Protein AF-A0AB37XQL0-F1 (afdb_monomer_lite)

Radius of gyration: 18.12 Å; chains: 1; bounding box: 48×22×51 Å

Organism: Staphylococcus aureus (NCBI:txid1280)

InterPro domains:
  IPR031690 Protein of unknown function DUF5079 [PF16882] (4-123)

Foldseek 3Di:
DDLVVVLVVLLPCPLLVLLVLLVVLLVVLCVLVVVDDDPVLDDPVLVVLSVVLVVLSVVSNCSNDDPADPVDPVRVVCSVVSSVVSVVSSVVSVVSSVLSVVSSVQSVCVSVVHDPVVVNVVD

pLDDT: mean 85.91, std 8.56, range [52.72, 96.44]

Secondary structure (DSSP, 8-state):
--HHHHHHHHTSTHHHHHHHHHHHHHHHHTHHHHTT--TTTS-HHHHHHHHHHHHHHHHHHHTTS----TTSHHHHTTHHHHHHHHHHHHHHHHHHHHHHHHHHHHHHHHHTT---HHHHTT-

Structure (mmCIF, N/CA/C/O backbone):
data_AF-A0AB37XQL0-F1
#
_entry.id   AF-A0AB37XQL0-F1
#
loop_
_atom_site.group_PDB
_atom_site.id
_atom_site.type_symbol
_atom_site.label_atom_id
_atom_site.label_alt_id
_atom_site.label_comp_id
_atom_site.label_asym_id
_atom_site.label_entity_id
_atom_site.label_seq_id
_atom_site.pdbx_PDB_ins_code
_atom_site.Cartn_x
_atom_site.Cartn_y
_atom_site.Cartn_z
_atom_site.occupancy
_atom_site.B_iso_or_equiv
_atom_site.auth_seq_id
_atom_site.auth_comp_id
_atom_site.auth_asym_id
_atom_site.auth_atom_id
_atom_site.pdbx_PDB_model_num
ATOM 1 N N . MET A 1 1 ? -29.848 -3.259 15.492 1.00 52.72 1 MET A N 1
ATOM 2 C CA . MET A 1 1 ? -28.372 -3.314 15.496 1.00 52.72 1 MET A CA 1
ATOM 3 C C . MET A 1 1 ? -27.840 -2.498 16.656 1.00 52.72 1 MET A C 1
ATOM 5 O O . MET A 1 1 ? -28.168 -1.321 16.765 1.00 52.72 1 MET A O 1
ATOM 9 N N . THR A 1 2 ? -27.058 -3.114 17.535 1.00 68.50 2 THR A N 1
ATOM 10 C CA . THR A 1 2 ? -26.363 -2.407 18.619 1.00 68.50 2 THR A CA 1
ATOM 11 C C . THR A 1 2 ? -25.107 -1.721 18.074 1.00 68.50 2 THR A C 1
ATOM 13 O O . THR A 1 2 ? -24.493 -2.166 17.107 1.00 68.50 2 THR A O 1
ATOM 16 N N . THR A 1 3 ? -24.653 -0.631 18.694 1.00 67.31 3 THR A N 1
ATOM 17 C CA . THR A 1 3 ? -23.455 0.102 18.233 1.00 67.31 3 THR A CA 1
ATOM 18 C C . THR A 1 3 ? -22.170 -0.751 18.277 1.00 67.31 3 THR A C 1
ATOM 20 O O . THR A 1 3 ? -21.157 -0.345 17.719 1.00 67.31 3 THR A O 1
ATOM 23 N N . LYS A 1 4 ? -22.171 -1.903 18.970 1.00 69.31 4 LYS A N 1
ATOM 24 C CA . LYS A 1 4 ? -21.072 -2.890 18.954 1.00 69.31 4 LYS A CA 1
ATOM 25 C C . LYS A 1 4 ? -21.051 -3.647 17.618 1.00 69.31 4 LYS A C 1
ATOM 27 O O . LYS A 1 4 ? -20.030 -3.626 16.941 1.00 69.31 4 LYS A O 1
ATOM 32 N N . GLU A 1 5 ? -22.202 -4.161 17.179 1.00 72.62 5 GLU A N 1
ATOM 33 C CA . GLU A 1 5 ? -22.362 -4.857 15.888 1.00 72.62 5 GLU A CA 1
ATOM 34 C C . GLU A 1 5 ? -21.967 -3.985 14.685 1.00 72.62 5 GLU A C 1
ATOM 36 O O . GLU A 1 5 ? -21.359 -4.469 13.730 1.00 72.62 5 GLU A O 1
ATOM 41 N N . ASN A 1 6 ? -22.250 -2.679 14.739 1.00 76.56 6 ASN A N 1
ATOM 42 C CA . ASN A 1 6 ? -21.848 -1.748 13.678 1.00 76.56 6 ASN A CA 1
ATOM 43 C C . ASN A 1 6 ? -20.320 -1.602 13.577 1.00 76.56 6 ASN A C 1
ATOM 45 O O . ASN A 1 6 ? -19.782 -1.498 12.478 1.00 76.56 6 ASN A O 1
ATOM 49 N N . ILE A 1 7 ? -19.608 -1.607 14.708 1.00 75.88 7 ILE A N 1
ATOM 50 C CA . ILE A 1 7 ? -18.140 -1.506 14.729 1.00 75.88 7 ILE A CA 1
ATOM 51 C C . ILE A 1 7 ? -17.503 -2.818 14.281 1.00 75.88 7 ILE A C 1
ATOM 53 O O . ILE A 1 7 ? -16.535 -2.795 13.526 1.00 75.88 7 ILE A O 1
ATOM 57 N N . ASP A 1 8 ? -18.071 -3.955 14.676 1.00 75.38 8 ASP A N 1
ATOM 58 C CA . ASP A 1 8 ? -17.607 -5.256 14.193 1.00 75.38 8 ASP A CA 1
ATOM 59 C C . ASP A 1 8 ? -17.852 -5.414 12.685 1.00 75.38 8 ASP A C 1
ATOM 61 O O . ASP A 1 8 ? -17.020 -5.977 11.976 1.00 75.38 8 ASP A O 1
ATOM 65 N N . THR A 1 9 ? -18.923 -4.814 12.154 1.00 76.56 9 THR A N 1
ATOM 66 C CA . THR A 1 9 ? -19.159 -4.739 10.705 1.00 76.56 9 THR A CA 1
ATOM 67 C C . THR A 1 9 ? -18.069 -3.946 9.980 1.00 76.56 9 THR A C 1
ATOM 69 O O . THR A 1 9 ? -17.647 -4.356 8.901 1.00 76.56 9 THR A O 1
ATOM 72 N N . LEU A 1 10 ? -17.566 -2.856 10.570 1.00 75.94 10 LEU A N 1
ATOM 73 C CA . LEU A 1 10 ? -16.455 -2.077 10.003 1.00 75.94 10 LEU A CA 1
ATOM 74 C C . LEU A 1 10 ? -15.124 -2.844 9.999 1.00 75.94 10 LEU A C 1
ATOM 76 O O . LEU A 1 10 ? -14.259 -2.536 9.187 1.00 75.94 10 LEU A O 1
ATOM 80 N N . ARG A 1 11 ? -14.963 -3.838 10.878 1.00 77.25 11 ARG A N 1
ATOM 81 C CA . ARG A 1 11 ? -13.767 -4.694 10.960 1.00 77.25 11 ARG A CA 1
ATOM 82 C C . ARG A 1 11 ? -13.855 -5.954 10.102 1.00 77.25 11 ARG A C 1
ATOM 84 O O . ARG A 1 11 ? -12.933 -6.768 10.150 1.00 77.25 11 ARG A O 1
ATOM 91 N N . LYS A 1 12 ? -14.947 -6.143 9.348 1.00 78.56 12 LYS A N 1
ATOM 92 C CA . LYS A 1 12 ? -15.087 -7.274 8.420 1.00 78.56 12 LYS A CA 1
ATOM 93 C C . LYS A 1 12 ? -13.855 -7.367 7.513 1.00 78.56 12 LYS A C 1
ATOM 95 O O . LYS A 1 12 ? -13.332 -6.325 7.124 1.00 78.56 12 LYS A O 1
ATOM 100 N N . PRO A 1 13 ? -13.453 -8.586 7.110 1.00 81.81 13 PRO A N 1
ATOM 101 C CA . PRO A 1 13 ? -12.157 -8.862 6.483 1.00 81.81 13 PRO A CA 1
ATOM 102 C C . PRO A 1 13 ? -11.951 -8.238 5.085 1.00 81.81 13 PRO A C 1
ATOM 104 O O . PRO A 1 13 ? -11.000 -8.592 4.397 1.00 81.81 13 PRO A O 1
ATOM 107 N N . GLY A 1 14 ? -12.833 -7.344 4.626 1.00 85.62 14 GLY A N 1
ATOM 108 C CA . GLY A 1 14 ? -12.774 -6.744 3.294 1.00 85.62 14 GLY A CA 1
ATOM 109 C C . GLY A 1 14 ? -11.542 -5.866 3.096 1.00 85.62 14 GLY A C 1
ATOM 110 O O . GLY A 1 14 ? -10.826 -6.044 2.116 1.00 85.62 14 GLY A O 1
ATOM 111 N N . ALA A 1 15 ? -11.246 -4.968 4.041 1.00 87.38 15 ALA A N 1
ATOM 112 C CA . ALA A 1 15 ? -10.049 -4.131 3.957 1.00 87.38 15 ALA A CA 1
ATOM 113 C C . ALA A 1 15 ? -8.771 -4.981 4.022 1.00 87.38 15 ALA A C 1
ATOM 115 O O . ALA A 1 15 ? -7.846 -4.773 3.249 1.00 87.38 15 ALA A O 1
ATOM 116 N N . GLN A 1 16 ? -8.746 -6.009 4.866 1.00 90.00 16 GLN A N 1
ATOM 117 C CA . GLN A 1 16 ? -7.604 -6.907 5.009 1.00 90.00 16 GLN A CA 1
ATOM 118 C C . GLN A 1 16 ? -7.379 -7.737 3.740 1.00 90.00 16 GLN A C 1
ATOM 120 O O . GLN A 1 16 ? -6.243 -7.867 3.294 1.00 90.00 16 GLN A O 1
ATOM 125 N N . ALA A 1 17 ? -8.447 -8.245 3.118 1.00 93.00 17 ALA A N 1
ATOM 126 C CA . ALA A 1 17 ? -8.364 -8.928 1.831 1.00 93.00 17 ALA A CA 1
ATOM 127 C C . ALA A 1 17 ? -7.812 -8.000 0.736 1.00 93.00 17 ALA A C 1
ATOM 129 O O . ALA A 1 17 ? -6.898 -8.390 0.012 1.00 93.00 17 ALA A O 1
ATOM 130 N N . LEU A 1 18 ? -8.301 -6.756 0.660 1.00 94.31 18 LEU A N 1
ATOM 131 C CA . LEU A 1 18 ? -7.773 -5.752 -0.268 1.00 94.31 18 LEU A CA 1
ATOM 132 C C . LEU A 1 18 ? -6.300 -5.434 0.010 1.00 94.31 18 LEU A C 1
ATOM 134 O O . LEU A 1 18 ? -5.516 -5.355 -0.927 1.00 94.31 18 LEU A O 1
ATOM 138 N N . SER A 1 19 ? -5.889 -5.331 1.274 1.00 94.06 19 SER A N 1
ATOM 139 C CA . SER A 1 19 ? -4.484 -5.119 1.637 1.00 94.06 19 SER A CA 1
ATOM 140 C C . SER A 1 19 ? -3.580 -6.279 1.235 1.00 94.06 19 SER A C 1
ATOM 142 O O . SER A 1 19 ? -2.456 -6.037 0.807 1.00 94.06 19 SER A O 1
ATOM 144 N N . LEU A 1 20 ? -4.051 -7.525 1.330 1.00 95.12 20 LEU A N 1
ATOM 145 C CA . LEU A 1 20 ? -3.309 -8.684 0.826 1.00 95.12 20 LEU A CA 1
ATOM 146 C C . LEU A 1 20 ? -3.180 -8.651 -0.701 1.00 95.12 20 LEU A C 1
ATOM 148 O O . LEU A 1 20 ? -2.114 -8.971 -1.221 1.00 95.12 20 LEU A O 1
ATOM 152 N N . ILE A 1 21 ? -4.227 -8.220 -1.413 1.00 95.81 21 ILE A N 1
ATOM 153 C CA . ILE A 1 21 ? -4.175 -8.013 -2.868 1.00 95.81 21 ILE A CA 1
ATOM 154 C C . ILE A 1 21 ? -3.166 -6.911 -3.213 1.00 95.81 21 ILE A C 1
ATOM 156 O O . ILE A 1 21 ? -2.296 -7.138 -4.048 1.00 95.81 21 ILE A O 1
ATOM 160 N N . SER A 1 22 ? -3.219 -5.752 -2.548 1.00 95.88 22 SER A N 1
ATOM 161 C CA . SER A 1 22 ? -2.232 -4.679 -2.736 1.00 95.88 22 SER A CA 1
ATOM 162 C C . SER A 1 22 ? -0.810 -5.165 -2.468 1.00 95.88 22 SER A C 1
ATOM 164 O O . SER A 1 22 ? 0.092 -4.885 -3.251 1.00 95.88 22 SER A O 1
ATOM 166 N N . LEU A 1 23 ? -0.605 -5.928 -1.390 1.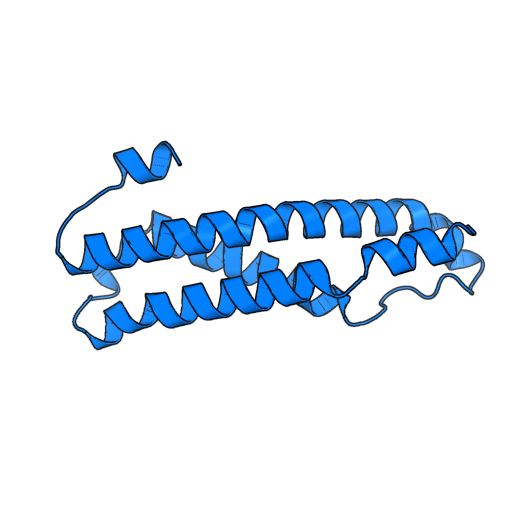00 96.38 23 LEU A N 1
ATOM 167 C CA . LEU A 1 23 ? 0.701 -6.485 -1.053 1.00 96.38 23 LEU A CA 1
ATOM 168 C C . LEU A 1 23 ? 1.199 -7.429 -2.148 1.00 96.38 23 LEU A C 1
ATOM 170 O O . LEU A 1 23 ? 2.354 -7.336 -2.554 1.00 96.38 23 LEU A O 1
ATOM 174 N N . PHE A 1 24 ? 0.328 -8.304 -2.654 1.00 96.44 24 PHE A N 1
ATOM 175 C CA . PHE A 1 24 ? 0.648 -9.173 -3.779 1.00 96.44 24 PHE A CA 1
ATOM 176 C C . PHE A 1 24 ? 1.050 -8.365 -5.019 1.00 96.44 24 PHE A C 1
ATOM 178 O O . PHE A 1 24 ? 2.073 -8.671 -5.619 1.00 96.44 24 PHE A O 1
ATOM 185 N N . LEU A 1 25 ? 0.306 -7.313 -5.374 1.00 95.75 25 LEU A N 1
ATOM 186 C CA . LEU A 1 25 ? 0.612 -6.459 -6.527 1.00 95.75 25 LEU A CA 1
ATOM 187 C C . LEU A 1 25 ? 1.961 -5.749 -6.387 1.00 95.75 25 LEU A C 1
ATOM 189 O O . LEU A 1 25 ? 2.729 -5.711 -7.346 1.00 95.75 25 LEU A O 1
ATOM 193 N N . ILE A 1 26 ? 2.283 -5.235 -5.197 1.00 94.44 26 ILE A N 1
ATOM 194 C CA . ILE A 1 26 ? 3.583 -4.611 -4.917 1.00 94.44 26 ILE A CA 1
ATOM 195 C C . ILE A 1 26 ? 4.707 -5.644 -5.044 1.00 94.44 26 ILE A C 1
ATOM 197 O O . ILE A 1 26 ? 5.687 -5.405 -5.746 1.00 94.44 26 ILE A O 1
ATOM 201 N N . LEU A 1 27 ? 4.561 -6.818 -4.421 1.00 93.94 27 LEU A N 1
ATOM 202 C CA . LEU A 1 27 ? 5.558 -7.892 -4.514 1.00 93.94 27 LEU A CA 1
ATOM 203 C C . LEU A 1 27 ? 5.740 -8.381 -5.954 1.00 93.94 27 LEU A C 1
ATOM 205 O O . LEU A 1 27 ? 6.865 -8.627 -6.384 1.00 93.94 27 LEU A O 1
ATOM 209 N N . PHE A 1 28 ? 4.646 -8.485 -6.706 1.00 93.38 28 PHE A N 1
ATOM 210 C CA . PHE A 1 28 ? 4.668 -8.834 -8.120 1.00 93.38 28 PHE A CA 1
ATOM 211 C C . PHE A 1 28 ? 5.372 -7.752 -8.950 1.00 93.38 28 PHE A C 1
ATOM 213 O O . PHE A 1 28 ? 6.187 -8.076 -9.807 1.00 93.38 28 PHE A O 1
ATOM 220 N N . SER A 1 29 ? 5.147 -6.471 -8.641 1.00 91.56 29 SER A N 1
ATOM 221 C CA . SER A 1 29 ? 5.849 -5.347 -9.277 1.00 91.56 29 SER A CA 1
ATOM 222 C C . SER A 1 29 ? 7.354 -5.395 -9.014 1.00 91.56 29 SER A C 1
ATOM 224 O O . SER A 1 29 ? 8.142 -5.119 -9.911 1.00 91.56 29 SER A O 1
ATOM 226 N N . CYS A 1 30 ? 7.783 -5.824 -7.824 1.00 89.12 30 CYS A N 1
ATOM 227 C CA . CYS A 1 30 ? 9.202 -5.988 -7.503 1.00 89.12 30 CYS A CA 1
ATOM 228 C C . CYS A 1 30 ? 9.916 -7.061 -8.346 1.00 89.12 30 CYS A C 1
ATOM 230 O O . CYS A 1 30 ? 11.147 -7.089 -8.360 1.00 89.12 30 CYS A O 1
ATOM 232 N N . LEU A 1 31 ? 9.194 -7.922 -9.078 1.00 89.38 31 LEU A N 1
ATOM 233 C CA . LEU A 1 31 ? 9.819 -8.857 -10.018 1.00 89.38 31 LEU A CA 1
ATOM 234 C C . LEU A 1 31 ? 10.613 -8.134 -11.111 1.00 89.38 31 LEU A C 1
ATOM 236 O O . LEU A 1 31 ? 11.608 -8.680 -11.581 1.00 89.38 31 LEU A O 1
ATOM 240 N N . THR A 1 32 ? 10.248 -6.899 -11.474 1.00 88.75 32 THR A N 1
ATOM 241 C CA . THR A 1 32 ? 10.985 -6.120 -12.483 1.00 88.75 32 THR A CA 1
ATOM 242 C C . THR A 1 32 ? 12.455 -5.908 -12.100 1.00 88.75 32 THR A C 1
ATOM 244 O O . THR A 1 32 ? 13.315 -5.923 -12.981 1.00 88.75 32 THR A O 1
ATOM 247 N N . PHE A 1 33 ? 12.777 -5.815 -10.801 1.00 88.06 33 PHE A N 1
ATOM 248 C CA . PHE A 1 33 ? 14.159 -5.723 -10.309 1.00 88.06 33 PHE A CA 1
ATOM 249 C C . PHE A 1 33 ? 14.967 -7.000 -10.580 1.00 88.06 33 PHE A C 1
ATOM 251 O O . PHE A 1 33 ? 16.150 -6.928 -10.897 1.00 88.06 33 PHE A O 1
ATOM 258 N N . PHE A 1 34 ? 14.333 -8.175 -10.525 1.00 87.81 34 PHE A N 1
ATOM 259 C CA . PHE A 1 34 ? 14.981 -9.441 -10.891 1.00 87.81 34 PHE A CA 1
ATOM 260 C C . PHE A 1 34 ? 15.168 -9.591 -12.408 1.00 87.81 34 PHE A C 1
ATOM 262 O O . PHE A 1 34 ? 16.024 -10.355 -12.846 1.00 87.81 34 PHE A O 1
ATOM 269 N N . PHE A 1 35 ? 14.407 -8.841 -13.208 1.00 86.62 35 PHE A N 1
ATOM 270 C CA . PHE A 1 35 ? 14.476 -8.830 -14.671 1.00 86.62 35 PHE A CA 1
ATOM 271 C C . PHE A 1 35 ? 15.250 -7.626 -15.237 1.00 86.62 35 PHE A C 1
ATOM 273 O O . PHE A 1 35 ? 15.012 -7.212 -16.373 1.00 86.62 35 PHE A O 1
ATOM 280 N N . GLY A 1 36 ? 16.195 -7.078 -14.465 1.00 82.31 36 GLY A N 1
ATOM 281 C CA . GLY A 1 36 ? 17.179 -6.106 -14.954 1.00 82.31 36 GLY A CA 1
ATOM 282 C C . GLY A 1 36 ? 16.832 -4.634 -14.733 1.00 82.31 36 GLY A C 1
ATOM 283 O O . GLY A 1 36 ? 17.543 -3.769 -15.242 1.00 82.31 36 GLY A O 1
ATOM 284 N N . LEU A 1 37 ? 15.772 -4.318 -13.980 1.00 83.88 37 LEU A N 1
ATOM 285 C CA . LEU A 1 37 ? 15.548 -2.949 -13.522 1.00 83.88 37 LEU A CA 1
ATOM 286 C C . LEU A 1 37 ? 16.509 -2.616 -12.370 1.00 83.88 37 LEU A C 1
ATOM 288 O O . LEU A 1 37 ? 16.419 -3.202 -11.294 1.00 83.88 37 LEU A O 1
ATOM 292 N N . ASP A 1 38 ? 17.394 -1.640 -12.565 1.00 84.56 38 ASP A N 1
ATOM 293 C CA . ASP A 1 38 ? 18.270 -1.154 -11.494 1.00 84.56 38 ASP A CA 1
ATOM 294 C C . ASP A 1 38 ? 17.494 -0.290 -10.492 1.00 84.56 38 ASP A C 1
ATOM 296 O O . ASP A 1 38 ? 16.833 0.686 -10.863 1.00 84.56 38 ASP A O 1
ATOM 300 N N . TYR A 1 39 ? 17.647 -0.574 -9.196 1.00 80.19 39 TYR A N 1
ATOM 301 C CA . TYR A 1 39 ? 17.014 0.217 -8.133 1.00 80.19 39 TYR A CA 1
ATOM 302 C C . TYR A 1 39 ? 17.453 1.693 -8.141 1.00 80.19 39 TYR A C 1
ATOM 304 O O . TYR A 1 39 ? 16.676 2.581 -7.783 1.00 80.19 39 TYR A O 1
ATOM 312 N N . GLU A 1 40 ? 18.678 1.995 -8.577 1.00 81.00 40 GLU A N 1
ATOM 313 C CA . GLU A 1 40 ? 19.169 3.375 -8.691 1.00 81.00 40 GLU A CA 1
ATOM 314 C C . GLU A 1 40 ? 18.433 4.174 -9.769 1.00 81.00 40 GLU A C 1
ATOM 316 O O . GLU A 1 40 ? 18.138 5.351 -9.571 1.00 81.00 40 GLU A O 1
ATOM 321 N N . ARG A 1 41 ? 18.072 3.521 -10.878 1.00 78.38 41 ARG A N 1
ATOM 322 C CA . ARG A 1 41 ? 17.324 4.129 -11.990 1.00 78.38 41 ARG A CA 1
ATOM 323 C C . ARG A 1 41 ? 15.824 4.190 -11.727 1.00 78.38 41 ARG A C 1
ATOM 325 O O . ARG A 1 41 ? 15.097 4.862 -12.453 1.00 78.38 41 ARG A O 1
ATOM 332 N N . PHE A 1 42 ? 15.358 3.495 -10.696 1.00 86.38 42 PHE A N 1
ATOM 333 C CA . PHE A 1 42 ? 13.955 3.462 -10.340 1.00 86.38 42 PHE A CA 1
ATOM 334 C C . PHE A 1 42 ? 13.485 4.828 -9.793 1.00 86.38 42 PHE A C 1
ATOM 336 O O . PHE A 1 42 ? 14.092 5.341 -8.842 1.00 86.38 42 PHE A O 1
ATOM 343 N N . PRO A 1 43 ? 12.418 5.432 -10.355 1.00 89.25 43 PRO A N 1
ATOM 344 C CA . PRO A 1 43 ? 11.992 6.774 -9.983 1.00 89.25 43 PRO A CA 1
ATOM 345 C C . PRO A 1 43 ? 11.633 6.930 -8.503 1.00 89.25 43 PRO A C 1
ATOM 347 O O . PRO A 1 43 ? 10.942 6.101 -7.909 1.00 89.25 43 PRO A O 1
ATOM 350 N N . ASN A 1 44 ? 12.049 8.052 -7.909 1.00 89.88 44 ASN A N 1
ATOM 351 C CA . ASN A 1 44 ? 11.821 8.323 -6.487 1.00 89.88 44 ASN A CA 1
ATOM 352 C C . ASN A 1 44 ? 10.337 8.421 -6.120 1.00 89.88 44 ASN A C 1
ATOM 354 O O . ASN A 1 44 ? 9.969 8.029 -5.016 1.00 89.88 44 ASN A O 1
ATOM 358 N N . TYR A 1 45 ? 9.482 8.900 -7.028 1.00 88.56 45 TYR A N 1
ATOM 359 C CA . TYR A 1 45 ? 8.047 8.995 -6.763 1.00 88.56 45 TYR A CA 1
ATOM 360 C C . TYR A 1 45 ? 7.425 7.610 -6.530 1.00 88.56 45 TYR A C 1
ATOM 362 O O . TYR A 1 45 ? 6.720 7.439 -5.540 1.00 88.56 45 TYR A O 1
ATOM 370 N N . LEU A 1 46 ? 7.785 6.603 -7.340 1.00 90.94 46 LEU A N 1
ATOM 371 C CA . LEU A 1 46 ? 7.320 5.224 -7.156 1.00 90.94 46 LEU A CA 1
ATOM 372 C C . LEU A 1 46 ? 7.887 4.585 -5.883 1.00 90.94 46 LEU A C 1
ATOM 374 O O . LEU A 1 46 ? 7.186 3.836 -5.206 1.00 90.94 46 LEU A O 1
ATOM 378 N N . LYS A 1 47 ? 9.142 4.891 -5.517 1.00 91.75 47 LYS A N 1
ATOM 379 C CA . LYS A 1 47 ? 9.727 4.445 -4.236 1.00 91.75 47 LYS A CA 1
ATOM 380 C C . LYS A 1 47 ? 8.911 4.969 -3.057 1.00 91.75 47 LYS A C 1
ATOM 382 O O . LYS A 1 47 ? 8.522 4.202 -2.179 1.00 91.75 47 LYS A O 1
ATOM 387 N N . ILE A 1 48 ? 8.646 6.276 -3.050 1.00 91.88 48 ILE A N 1
ATOM 388 C CA . ILE A 1 48 ? 7.923 6.951 -1.970 1.00 91.88 48 ILE A CA 1
ATOM 389 C C . ILE A 1 48 ? 6.489 6.426 -1.879 1.00 91.88 48 ILE A C 1
ATOM 391 O O . ILE A 1 48 ? 6.046 6.102 -0.777 1.00 91.88 48 ILE A O 1
ATOM 395 N N . THR A 1 49 ? 5.774 6.284 -3.000 1.00 92.25 49 THR A N 1
ATOM 396 C CA . THR A 1 49 ? 4.410 5.739 -2.961 1.00 92.25 49 THR A CA 1
ATOM 397 C C . THR A 1 49 ? 4.374 4.311 -2.478 1.00 92.25 49 THR A C 1
ATOM 399 O O . THR A 1 49 ? 3.582 4.020 -1.592 1.00 92.25 49 THR A O 1
ATOM 402 N N . THR A 1 50 ? 5.269 3.452 -2.963 1.00 92.88 50 THR A N 1
ATOM 403 C CA . THR A 1 50 ? 5.331 2.055 -2.517 1.00 92.88 50 THR A CA 1
ATOM 404 C C . THR A 1 50 ? 5.534 1.972 -0.999 1.00 92.88 50 THR A C 1
ATOM 406 O O . THR A 1 50 ? 4.885 1.174 -0.326 1.00 92.88 50 THR A O 1
ATOM 409 N N . ILE A 1 51 ? 6.377 2.835 -0.414 1.00 94.38 51 ILE A N 1
ATOM 410 C CA . ILE A 1 51 ? 6.566 2.905 1.046 1.00 94.38 51 ILE A CA 1
ATOM 411 C C . ILE A 1 51 ? 5.270 3.322 1.758 1.00 94.38 51 ILE A C 1
ATOM 413 O O . ILE A 1 51 ? 4.897 2.712 2.761 1.00 94.38 51 ILE A O 1
ATOM 417 N N . ILE A 1 52 ? 4.567 4.340 1.253 1.00 94.69 52 ILE A N 1
ATOM 418 C CA . ILE A 1 52 ? 3.290 4.795 1.826 1.00 94.69 52 ILE A CA 1
ATOM 419 C C . ILE A 1 52 ? 2.232 3.684 1.745 1.00 94.69 52 ILE A C 1
ATOM 421 O O . ILE A 1 52 ? 1.540 3.423 2.730 1.00 94.69 52 ILE A O 1
ATOM 425 N N . GLU A 1 53 ? 2.130 2.997 0.606 1.00 94.81 53 GLU A N 1
ATOM 426 C CA . GLU A 1 53 ? 1.215 1.870 0.406 1.00 94.81 53 GLU A CA 1
ATOM 427 C C . GLU A 1 53 ? 1.504 0.740 1.397 1.00 94.81 53 GLU A C 1
ATOM 429 O O . GLU A 1 53 ? 0.579 0.237 2.037 1.00 94.81 53 GLU A O 1
ATOM 434 N N . LEU A 1 54 ? 2.779 0.394 1.604 1.00 96.06 54 LEU A N 1
ATOM 435 C CA . LEU A 1 54 ? 3.188 -0.612 2.587 1.00 96.06 54 LEU A CA 1
ATOM 436 C C . LEU A 1 54 ? 2.772 -0.232 4.015 1.00 96.06 54 LEU A C 1
ATOM 438 O O . LEU A 1 54 ? 2.280 -1.086 4.754 1.00 96.06 54 LEU A O 1
ATOM 442 N N . ILE A 1 55 ? 2.903 1.041 4.403 1.00 95.94 55 ILE A N 1
ATOM 443 C CA . ILE A 1 55 ? 2.451 1.522 5.718 1.00 95.94 55 ILE A CA 1
ATOM 444 C C . ILE A 1 55 ? 0.933 1.339 5.867 1.00 95.94 55 ILE A C 1
ATOM 446 O O . ILE A 1 55 ? 0.474 0.822 6.889 1.00 95.94 55 ILE A O 1
ATOM 450 N N . ILE A 1 56 ? 0.146 1.715 4.852 1.00 94.62 56 ILE A N 1
ATOM 451 C CA . ILE A 1 56 ? -1.320 1.570 4.877 1.00 94.62 56 ILE A CA 1
ATOM 452 C C . ILE A 1 56 ? -1.719 0.091 4.960 1.00 94.62 56 ILE A C 1
ATOM 454 O O . ILE A 1 56 ? -2.576 -0.264 5.772 1.00 94.62 56 ILE A O 1
ATOM 458 N N . ILE A 1 57 ? -1.068 -0.778 4.179 1.00 94.81 57 ILE A N 1
ATOM 459 C CA . ILE A 1 57 ? -1.279 -2.232 4.200 1.00 94.81 57 ILE A CA 1
ATOM 460 C C . ILE A 1 57 ? -1.035 -2.787 5.603 1.00 94.81 57 ILE A C 1
ATOM 462 O O . ILE A 1 57 ? -1.892 -3.496 6.129 1.00 94.81 57 ILE A O 1
ATOM 466 N N . VAL A 1 58 ? 0.085 -2.440 6.246 1.00 94.06 58 VAL A N 1
ATOM 467 C CA . VAL A 1 58 ? 0.395 -2.909 7.605 1.00 94.06 58 VAL A CA 1
ATOM 468 C C . VAL A 1 58 ? -0.678 -2.456 8.596 1.00 94.06 58 VAL A C 1
ATOM 470 O O . VAL A 1 58 ? -1.190 -3.276 9.357 1.00 94.06 58 VAL A O 1
ATOM 473 N N . ILE A 1 59 ? -1.076 -1.180 8.565 1.00 92.50 59 ILE A N 1
ATOM 474 C CA . ILE A 1 59 ? -2.112 -0.646 9.464 1.00 92.50 59 ILE A CA 1
ATOM 475 C C . ILE A 1 59 ? -3.467 -1.333 9.231 1.00 92.50 59 ILE A C 1
ATOM 477 O O . ILE A 1 59 ? -4.186 -1.627 10.187 1.00 92.50 59 ILE A O 1
ATOM 481 N N . SER A 1 60 ? -3.818 -1.615 7.978 1.00 91.69 60 SER A N 1
ATOM 482 C CA . SER A 1 60 ? -5.049 -2.325 7.626 1.00 91.69 60 SER A CA 1
ATOM 483 C C . SER A 1 60 ? -5.032 -3.780 8.103 1.00 91.69 60 SER A C 1
ATOM 485 O O . SER A 1 60 ? -5.974 -4.222 8.762 1.00 91.69 60 SER A O 1
ATOM 487 N N . LEU A 1 61 ? -3.935 -4.510 7.881 1.00 91.31 61 LEU A N 1
ATOM 488 C CA . LEU A 1 61 ? -3.776 -5.886 8.363 1.00 91.31 61 LEU A CA 1
ATOM 489 C C . LEU A 1 61 ? -3.813 -5.963 9.895 1.00 91.31 61 LEU A C 1
ATOM 491 O O . LEU A 1 61 ? -4.416 -6.881 10.453 1.00 91.31 61 LEU A O 1
ATOM 495 N N . LEU A 1 62 ? -3.257 -4.963 10.586 1.00 89.44 62 LEU A N 1
ATOM 496 C CA . LEU A 1 62 ? -3.317 -4.862 12.045 1.00 89.44 62 LEU A CA 1
ATOM 497 C C . LEU A 1 62 ? -4.759 -4.821 12.580 1.00 89.44 62 LEU A C 1
ATOM 499 O O . LEU A 1 62 ? -4.998 -5.308 13.685 1.00 89.44 62 LEU A O 1
ATOM 503 N N . GLN A 1 63 ? -5.743 -4.334 11.810 1.00 87.12 63 GLN A N 1
ATOM 504 C CA . GLN A 1 63 ? -7.155 -4.322 12.228 1.00 87.12 63 GLN A CA 1
ATOM 505 C C . GLN A 1 63 ? -7.745 -5.720 12.487 1.00 87.12 63 GLN A C 1
ATOM 507 O O . GLN A 1 63 ? -8.792 -5.835 13.142 1.00 87.12 63 GLN A O 1
ATOM 512 N N . TRP A 1 64 ? -7.096 -6.782 11.989 1.00 79.94 64 TRP A N 1
ATOM 513 C CA . TRP A 1 64 ? -7.450 -8.170 12.300 1.00 79.94 64 TRP A CA 1
ATOM 514 C C . TRP A 1 64 ? -7.477 -8.412 13.816 1.00 79.94 64 TRP A C 1
ATOM 516 O O . TRP A 1 64 ? -8.370 -9.081 14.340 1.00 79.94 64 TRP A O 1
ATOM 526 N N . ILE A 1 65 ? -6.560 -7.777 14.550 1.00 80.75 65 ILE A N 1
ATOM 527 C CA . ILE A 1 65 ? -6.492 -7.837 16.010 1.00 80.75 65 ILE A CA 1
ATOM 528 C C . ILE A 1 65 ? -7.423 -6.770 16.604 1.00 80.75 65 ILE A C 1
ATOM 530 O O . ILE A 1 65 ? -7.457 -5.615 16.177 1.00 80.75 65 ILE A O 1
ATOM 534 N N . ARG A 1 66 ? -8.225 -7.150 17.607 1.00 73.69 66 ARG A N 1
ATOM 535 C CA . ARG A 1 66 ? -9.121 -6.214 18.300 1.00 73.69 66 ARG A CA 1
ATOM 536 C C . ARG A 1 66 ? -8.341 -5.464 19.380 1.00 73.69 66 ARG A C 1
ATOM 538 O O . ARG A 1 66 ? -8.192 -5.967 20.484 1.00 73.69 66 ARG A O 1
ATOM 545 N N . PHE A 1 67 ? -7.870 -4.257 19.066 1.00 71.00 67 PHE A N 1
ATOM 546 C CA . PHE A 1 67 ? -7.082 -3.443 20.006 1.00 71.00 67 PHE A CA 1
ATOM 547 C C . PHE A 1 67 ? -7.879 -2.890 21.191 1.00 71.00 67 PHE A C 1
ATOM 549 O O . PHE A 1 67 ? -7.310 -2.657 22.253 1.00 71.00 67 PHE A O 1
ATOM 556 N N . ILE A 1 68 ? -9.182 -2.642 21.013 1.00 70.19 68 ILE A N 1
ATOM 557 C CA . ILE A 1 68 ? -10.025 -2.035 22.048 1.00 70.19 68 ILE A CA 1
ATOM 558 C C . ILE A 1 68 ? -11.202 -2.947 22.370 1.00 70.19 68 ILE A C 1
ATOM 560 O O . ILE A 1 68 ? -12.039 -3.270 21.515 1.00 70.19 68 ILE A O 1
ATOM 564 N N . ASP A 1 69 ? -11.291 -3.317 23.645 1.00 71.06 69 ASP A N 1
ATOM 565 C CA . ASP A 1 69 ? -12.453 -3.997 24.185 1.00 71.06 69 ASP A CA 1
ATOM 566 C C . ASP A 1 69 ? -13.442 -3.003 24.808 1.00 71.06 69 ASP A C 1
ATOM 568 O O . ASP A 1 69 ? -13.240 -2.476 25.901 1.00 71.06 69 ASP A O 1
ATOM 572 N N . PHE A 1 70 ? -14.526 -2.737 24.079 1.00 69.81 70 PHE A N 1
ATOM 573 C CA . PHE A 1 70 ? -15.616 -1.852 24.487 1.00 69.81 70 PHE A CA 1
ATOM 574 C C . PHE A 1 70 ? -16.531 -2.421 25.582 1.00 69.81 70 PHE A C 1
ATOM 576 O O . PHE A 1 70 ? -17.515 -1.767 25.920 1.00 69.81 70 PHE A O 1
ATOM 583 N N . GLU A 1 71 ? -16.245 -3.610 26.120 1.00 68.94 71 GLU A N 1
ATOM 584 C CA . GLU A 1 71 ? -16.948 -4.139 27.299 1.00 68.94 71 GLU A CA 1
ATOM 585 C C . GLU A 1 71 ? -16.575 -3.388 28.584 1.00 68.94 71 GLU A C 1
ATOM 587 O O 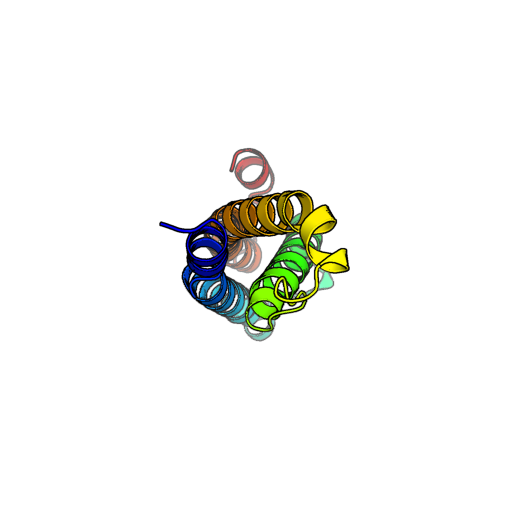. GLU A 1 71 ? -17.376 -3.322 29.513 1.00 68.94 71 GLU A O 1
ATOM 592 N N . LYS A 1 72 ? -15.408 -2.731 28.618 1.00 73.38 72 LYS A N 1
ATOM 593 C CA . LYS A 1 72 ? -15.010 -1.855 29.727 1.00 73.38 72 LYS A CA 1
ATOM 594 C C . LYS A 1 72 ? -15.654 -0.473 29.585 1.00 73.38 72 LYS A C 1
ATOM 596 O O . LYS A 1 72 ? -15.532 0.169 28.541 1.00 73.38 72 LYS A O 1
ATOM 601 N N . GLU A 1 73 ? -16.269 0.029 30.655 1.00 68.44 73 GLU A N 1
ATOM 602 C CA . GLU A 1 73 ? -16.952 1.334 30.684 1.00 68.44 73 GLU A CA 1
ATOM 603 C C . GLU A 1 73 ? -16.016 2.497 30.293 1.00 68.44 73 GLU A C 1
ATOM 605 O O . GLU A 1 73 ? -16.374 3.360 29.491 1.00 68.44 73 GLU A O 1
ATOM 610 N N . SER A 1 74 ? -14.754 2.450 30.732 1.00 72.38 74 SER A N 1
ATOM 611 C CA . SER A 1 74 ? -13.716 3.429 30.374 1.00 72.38 74 SER A CA 1
ATOM 612 C C . SER A 1 74 ? -13.395 3.480 28.872 1.00 72.38 74 SER A C 1
ATOM 614 O O . SER A 1 74 ? -13.025 4.534 28.348 1.00 72.38 74 SER A O 1
ATOM 616 N N . ALA A 1 75 ? -13.576 2.372 28.147 1.00 71.75 75 ALA A N 1
ATOM 617 C CA . ALA A 1 75 ? -13.316 2.282 26.712 1.00 71.75 75 ALA A CA 1
ATOM 618 C C . ALA A 1 75 ? -14.471 2.841 25.860 1.00 71.75 75 ALA A C 1
ATOM 620 O O . ALA A 1 75 ? -14.270 3.160 24.683 1.00 71.75 75 ALA A O 1
ATOM 621 N N . GLN A 1 76 ? -15.668 3.026 26.435 1.00 73.25 76 GLN A N 1
ATOM 622 C CA . GLN A 1 76 ? -16.822 3.558 25.704 1.00 73.25 76 GLN A CA 1
ATOM 623 C C . GLN A 1 76 ? -16.578 4.980 25.178 1.00 73.25 76 GLN A C 1
ATOM 625 O O . GLN A 1 76 ? -17.017 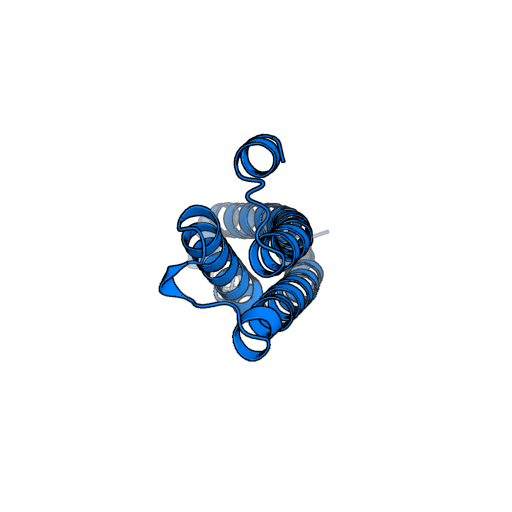5.305 24.072 1.00 73.25 76 GLN A O 1
ATOM 630 N N . LYS A 1 77 ? -15.797 5.800 25.898 1.00 80.44 77 LYS A N 1
ATOM 631 C CA . LYS A 1 77 ? -15.433 7.166 25.474 1.00 80.44 77 LYS A CA 1
ATOM 632 C C . LYS A 1 77 ? -14.650 7.192 24.153 1.00 80.44 77 LYS A C 1
ATOM 634 O O . LYS A 1 77 ? -14.813 8.115 23.357 1.00 80.44 77 LYS A O 1
ATOM 639 N N . TYR A 1 78 ? -13.846 6.164 23.879 1.00 81.81 78 TYR A N 1
ATOM 640 C CA . TYR A 1 78 ? -12.998 6.079 22.681 1.00 81.81 78 TYR A CA 1
ATOM 641 C C . TYR A 1 78 ? -13.697 5.446 21.476 1.00 81.81 78 TYR A C 1
ATOM 643 O O . TYR A 1 78 ? -13.172 5.475 20.363 1.00 81.81 78 TYR A O 1
ATOM 651 N N . LYS A 1 79 ? -14.912 4.925 21.660 1.00 82.12 79 LYS A N 1
ATOM 652 C CA . LYS A 1 79 ? -15.677 4.204 20.637 1.00 82.12 79 LYS A CA 1
ATOM 653 C C . LYS A 1 79 ? -15.857 4.994 19.341 1.00 82.12 79 LYS A C 1
ATOM 655 O O . LYS A 1 79 ? -15.647 4.462 18.253 1.00 82.12 79 LYS A O 1
ATOM 660 N N . LYS A 1 80 ? -16.191 6.284 19.450 1.00 84.19 80 LYS A N 1
ATOM 661 C CA . LYS A 1 80 ? -16.381 7.174 18.291 1.00 84.19 80 LYS A CA 1
ATOM 662 C C . LYS A 1 80 ? -15.073 7.430 17.536 1.00 84.19 80 LYS A C 1
ATOM 664 O O . LYS A 1 80 ? -15.084 7.495 16.311 1.00 84.19 80 LYS A O 1
ATOM 669 N N . ILE A 1 81 ? -13.963 7.573 18.259 1.00 86.88 81 ILE A N 1
ATOM 670 C CA . ILE A 1 81 ? -12.634 7.808 17.675 1.00 86.88 81 ILE A CA 1
ATOM 671 C C . ILE A 1 81 ? -12.171 6.551 16.938 1.00 86.88 81 ILE A C 1
ATOM 673 O O . ILE A 1 81 ? -11.761 6.635 15.785 1.00 86.88 81 ILE A O 1
ATOM 677 N N . TYR A 1 82 ? -12.327 5.384 17.562 1.00 85.56 82 TYR A N 1
ATOM 678 C CA . TYR A 1 82 ? -11.971 4.107 16.953 1.00 85.56 82 TYR A CA 1
ATOM 679 C C . TYR A 1 82 ? -12.791 3.807 15.693 1.00 85.56 82 TYR A C 1
ATOM 681 O O . TYR 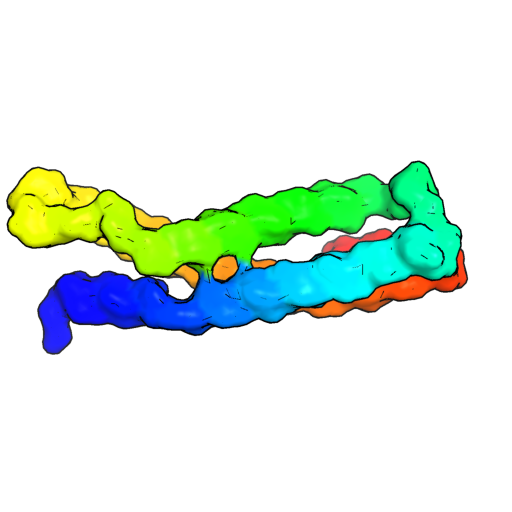A 1 82 ? -12.227 3.441 14.669 1.00 85.56 82 TYR A O 1
ATOM 689 N N . ALA A 1 83 ? -14.109 4.037 15.718 1.00 86.38 83 ALA A N 1
ATOM 690 C CA . ALA A 1 83 ? -14.948 3.861 14.532 1.00 86.38 83 ALA A CA 1
ATOM 691 C C . ALA A 1 83 ? -14.516 4.779 13.373 1.00 86.38 83 ALA A C 1
ATOM 693 O O . ALA A 1 83 ? -14.456 4.336 12.230 1.00 86.38 83 ALA A O 1
ATOM 694 N N . ARG A 1 84 ? -14.165 6.042 13.662 1.00 88.81 84 ARG A N 1
ATOM 695 C CA . ARG A 1 84 ? -13.620 6.968 12.653 1.00 88.81 84 ARG A CA 1
ATOM 696 C C . ARG A 1 84 ? -12.298 6.469 12.081 1.00 88.81 84 ARG A C 1
ATOM 698 O O . ARG A 1 84 ? -12.130 6.501 10.870 1.00 88.81 84 ARG A O 1
ATOM 705 N N . PHE A 1 85 ? -11.397 5.989 12.935 1.00 89.75 85 PHE A N 1
ATOM 706 C CA . PHE A 1 85 ? -10.129 5.403 12.508 1.00 89.75 85 PHE A CA 1
ATOM 707 C C . PHE A 1 85 ? -10.345 4.227 11.543 1.00 89.75 85 PHE A C 1
ATOM 709 O O . PHE A 1 85 ? -9.779 4.233 10.455 1.00 89.75 85 PHE A O 1
ATOM 716 N N . LEU A 1 86 ? -11.224 3.279 11.888 1.00 89.00 86 LEU A N 1
ATOM 717 C CA . LEU A 1 86 ? -11.540 2.134 11.025 1.00 89.00 86 LEU A CA 1
ATOM 718 C C . LEU A 1 86 ? -12.090 2.570 9.661 1.00 89.00 86 LEU A C 1
ATOM 720 O O . LEU A 1 86 ? -11.642 2.078 8.631 1.00 89.00 86 LEU A O 1
ATOM 724 N N . VAL A 1 87 ? -13.026 3.525 9.641 1.00 91.25 87 VAL A N 1
ATOM 725 C CA . VAL A 1 87 ? -13.586 4.051 8.385 1.00 91.25 87 VAL A CA 1
ATOM 726 C C . VAL A 1 87 ? -12.494 4.675 7.517 1.00 91.25 87 VAL A C 1
ATOM 728 O O . VAL A 1 87 ? -12.421 4.369 6.330 1.00 91.25 87 VAL A O 1
ATOM 731 N N . VAL A 1 88 ? -11.629 5.510 8.100 1.00 92.38 88 VAL A N 1
ATOM 732 C CA . VAL A 1 88 ? -10.537 6.167 7.367 1.00 92.38 88 VAL A CA 1
ATOM 733 C C . VAL A 1 88 ? -9.588 5.137 6.763 1.00 92.38 88 VAL A C 1
ATOM 735 O O . VAL A 1 88 ? -9.308 5.210 5.570 1.00 92.38 88 VAL A O 1
ATOM 738 N N . ILE A 1 89 ? -9.136 4.147 7.540 1.00 92.19 89 ILE A N 1
ATOM 739 C CA . ILE A 1 89 ? -8.217 3.130 7.015 1.00 92.19 89 ILE A CA 1
ATOM 740 C C . ILE A 1 89 ? -8.891 2.265 5.945 1.00 92.19 89 ILE A C 1
ATOM 742 O O . ILE A 1 89 ? -8.249 1.945 4.949 1.00 92.19 89 ILE A O 1
ATOM 746 N N . ASN A 1 90 ? -10.174 1.924 6.084 1.00 92.44 90 ASN A N 1
ATOM 747 C CA . ASN A 1 90 ? -10.884 1.135 5.072 1.00 92.44 90 ASN A CA 1
ATOM 748 C C . ASN A 1 90 ? -11.001 1.879 3.732 1.00 92.44 90 ASN A C 1
ATOM 750 O O . ASN A 1 90 ? -10.789 1.287 2.671 1.00 92.44 90 ASN A O 1
ATOM 754 N N . VAL A 1 91 ? -11.288 3.185 3.769 1.00 93.38 91 VAL A N 1
ATOM 755 C CA . VAL A 1 91 ? -11.302 4.033 2.567 1.00 93.38 91 VAL A CA 1
ATOM 756 C C . VAL A 1 91 ? -9.903 4.130 1.962 1.00 93.38 91 VAL A C 1
ATOM 758 O O . VAL A 1 91 ? -9.742 3.869 0.772 1.00 93.38 91 VAL A O 1
ATOM 761 N N . LEU A 1 92 ? -8.886 4.427 2.778 1.00 94.50 92 LEU A N 1
ATOM 762 C CA . LEU A 1 92 ? -7.497 4.505 2.317 1.00 94.50 92 LEU A CA 1
ATOM 763 C C . LEU A 1 92 ? -7.039 3.195 1.678 1.00 94.50 92 LEU A C 1
ATOM 765 O O . LEU A 1 92 ? -6.465 3.220 0.602 1.00 94.50 92 LEU A O 1
ATOM 769 N N . THR A 1 93 ? -7.370 2.055 2.278 1.00 93.50 93 THR A N 1
ATOM 770 C CA . THR A 1 93 ? -7.025 0.731 1.747 1.00 93.50 93 THR A CA 1
ATOM 771 C C . THR A 1 93 ? -7.661 0.470 0.384 1.00 93.50 93 THR A C 1
ATOM 773 O O . THR A 1 93 ? -7.036 -0.121 -0.493 1.00 93.50 93 THR A O 1
ATOM 776 N N . THR A 1 94 ? -8.895 0.935 0.182 1.00 93.12 94 THR A N 1
ATOM 777 C CA . THR A 1 94 ? -9.576 0.810 -1.113 1.00 93.12 94 THR A CA 1
ATOM 778 C C . THR A 1 94 ? -8.848 1.623 -2.183 1.00 93.12 94 THR A C 1
ATOM 780 O O . THR A 1 94 ? -8.616 1.127 -3.281 1.00 93.12 94 THR A O 1
ATOM 783 N N . ILE A 1 95 ? -8.422 2.841 -1.843 1.00 92.69 95 ILE A N 1
ATOM 784 C CA . ILE A 1 95 ? -7.610 3.694 -2.720 1.00 92.69 95 ILE A CA 1
ATOM 785 C C . ILE A 1 95 ? -6.247 3.036 -2.993 1.00 92.69 95 ILE A C 1
ATOM 787 O O . ILE A 1 95 ? -5.821 2.962 -4.141 1.00 92.69 95 ILE A O 1
ATOM 791 N N . THR A 1 96 ? -5.599 2.474 -1.969 1.00 93.94 96 THR A N 1
ATOM 792 C CA . THR A 1 96 ? -4.311 1.773 -2.081 1.00 93.94 96 THR A CA 1
ATOM 793 C C . THR A 1 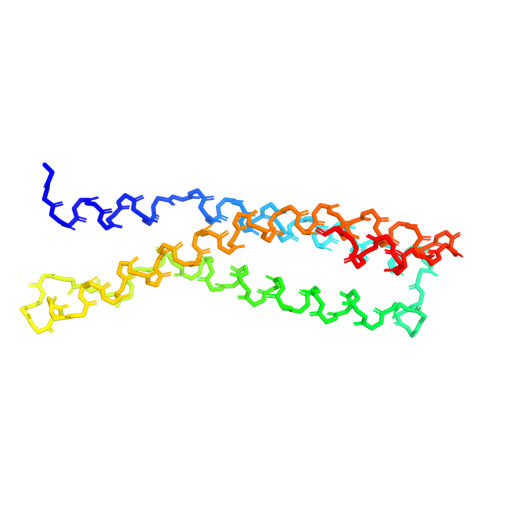96 ? -4.354 0.596 -3.053 1.00 93.94 96 THR A C 1
ATOM 795 O O . THR A 1 96 ? -3.370 0.361 -3.742 1.00 93.94 96 THR A O 1
ATOM 798 N N . VAL A 1 97 ? -5.462 -0.147 -3.165 1.00 94.06 97 VAL A N 1
ATOM 799 C CA . VAL A 1 97 ? -5.550 -1.234 -4.162 1.00 94.06 97 VAL A CA 1
ATOM 800 C C . VAL A 1 97 ? -5.521 -0.694 -5.593 1.00 94.06 97 VAL A C 1
ATOM 802 O O . VAL A 1 97 ? -4.866 -1.280 -6.452 1.00 94.06 97 VAL A O 1
ATOM 805 N N . VAL A 1 98 ? -6.187 0.438 -5.842 1.00 92.75 98 VAL A N 1
ATOM 806 C CA . VAL A 1 98 ? -6.214 1.086 -7.160 1.00 92.75 98 VAL A CA 1
ATOM 807 C C . VAL A 1 98 ? -4.836 1.652 -7.490 1.00 92.75 98 VAL A C 1
ATOM 809 O O . VAL A 1 98 ? -4.320 1.403 -8.575 1.00 92.75 98 VAL A O 1
ATOM 812 N N . PHE A 1 99 ? -4.201 2.334 -6.535 1.00 91.31 99 PHE A N 1
ATOM 813 C CA . PHE A 1 99 ? -2.841 2.843 -6.713 1.00 91.31 99 PHE A CA 1
ATOM 814 C C . PHE A 1 99 ? -1.819 1.723 -6.930 1.00 91.31 99 PHE A C 1
ATOM 816 O O . PHE A 1 99 ? -1.008 1.840 -7.844 1.00 91.31 99 PHE A O 1
ATOM 823 N N . ALA A 1 100 ? -1.906 0.605 -6.203 1.00 92.75 100 ALA A N 1
ATOM 824 C CA . ALA A 1 100 ? -1.012 -0.535 -6.399 1.00 92.75 100 ALA A CA 1
ATOM 825 C C . ALA A 1 100 ? -1.163 -1.155 -7.803 1.00 92.75 100 ALA A C 1
ATOM 827 O O . ALA A 1 100 ? -0.169 -1.539 -8.421 1.00 92.75 100 ALA A O 1
ATOM 828 N N . LEU A 1 101 ? -2.391 -1.213 -8.340 1.00 91.69 101 LEU A N 1
ATOM 829 C CA . LEU A 1 101 ? -2.644 -1.638 -9.724 1.00 91.69 101 LEU A CA 1
ATOM 830 C C . LEU A 1 101 ? -2.037 -0.667 -10.745 1.00 91.69 101 LEU A C 1
ATOM 832 O O . LEU A 1 101 ? -1.423 -1.105 -11.716 1.00 91.69 101 LEU A O 1
ATOM 836 N N . CYS A 1 102 ? -2.178 0.642 -10.532 1.00 90.88 102 CYS A N 1
ATOM 837 C CA . CYS A 1 102 ? -1.566 1.651 -11.397 1.00 90.88 102 CYS A CA 1
ATOM 838 C C . CYS A 1 102 ? -0.032 1.597 -11.323 1.00 90.88 102 CYS A C 1
ATOM 840 O O . CYS A 1 102 ? 0.641 1.601 -12.352 1.00 90.88 102 CYS A O 1
ATOM 842 N N . ASN A 1 103 ? 0.532 1.489 -10.118 1.00 90.62 103 ASN A N 1
ATOM 843 C CA . ASN A 1 103 ? 1.973 1.394 -9.892 1.00 90.62 103 ASN A CA 1
ATOM 844 C C . ASN A 1 103 ? 2.567 0.177 -10.603 1.00 90.62 103 ASN A C 1
ATOM 846 O O . ASN A 1 103 ? 3.610 0.322 -11.231 1.00 90.62 103 ASN A O 1
ATOM 850 N N . LEU A 1 104 ? 1.881 -0.970 -10.631 1.00 90.88 104 LEU A N 1
ATOM 851 C CA . LEU A 1 104 ? 2.318 -2.128 -11.418 1.00 90.88 104 LEU A CA 1
ATOM 852 C C . LEU A 1 104 ? 2.584 -1.773 -12.895 1.00 90.88 104 LEU A C 1
ATOM 854 O O . LEU A 1 104 ? 3.605 -2.177 -13.456 1.00 90.88 104 LEU A O 1
ATOM 858 N N . TYR A 1 105 ? 1.706 -0.981 -13.517 1.00 89.75 105 TYR A N 1
ATOM 859 C CA . TYR A 1 105 ? 1.894 -0.515 -14.895 1.00 89.75 105 TYR A CA 1
ATOM 860 C C . TYR A 1 105 ? 3.116 0.403 -15.029 1.00 89.75 105 TYR A C 1
ATOM 862 O O . TYR A 1 105 ? 3.920 0.244 -15.950 1.00 89.75 105 TYR A O 1
ATOM 870 N N . TYR A 1 106 ? 3.306 1.324 -14.083 1.00 90.50 106 TYR A N 1
ATOM 871 C CA . TYR A 1 106 ? 4.459 2.224 -14.081 1.00 90.50 106 TYR A CA 1
ATOM 872 C C . TYR A 1 106 ? 5.787 1.485 -13.869 1.00 90.50 106 TYR A C 1
ATOM 874 O O . TYR A 1 106 ? 6.766 1.799 -14.543 1.00 90.50 106 TYR A O 1
ATOM 882 N N . PHE A 1 107 ? 5.829 0.459 -13.014 1.00 89.75 107 PHE A N 1
ATOM 883 C CA . PHE A 1 107 ? 7.007 -0.402 -12.855 1.00 89.75 107 PHE A CA 1
ATOM 884 C C . PHE A 1 107 ? 7.381 -1.093 -14.173 1.00 89.75 107 PHE A C 1
ATOM 886 O O . PHE A 1 107 ? 8.554 -1.097 -14.553 1.00 89.75 107 PHE A O 1
ATOM 893 N N . ALA A 1 108 ? 6.395 -1.633 -14.895 1.00 89.38 108 ALA A N 1
ATOM 894 C CA . ALA A 1 108 ? 6.620 -2.267 -16.191 1.00 89.38 108 ALA A CA 1
ATOM 895 C C . ALA A 1 108 ? 7.094 -1.262 -17.259 1.00 89.38 108 ALA A C 1
ATOM 897 O O . ALA A 1 108 ? 7.991 -1.569 -18.045 1.00 89.38 108 ALA A O 1
ATOM 898 N N . ALA A 1 109 ? 6.538 -0.048 -17.280 1.00 89.06 109 ALA A N 1
ATOM 899 C CA . ALA A 1 109 ? 6.955 1.002 -18.208 1.00 89.06 109 ALA A CA 1
ATOM 900 C C . ALA A 1 109 ? 8.411 1.435 -17.981 1.00 89.06 109 ALA A C 1
ATOM 902 O O . ALA A 1 109 ? 9.193 1.492 -18.932 1.00 89.06 109 ALA A O 1
ATOM 903 N N . VAL A 1 110 ? 8.798 1.648 -16.719 1.00 88.69 110 VAL A N 1
ATOM 904 C CA . VAL A 1 110 ? 10.169 2.023 -16.345 1.00 88.69 110 VAL A CA 1
ATOM 905 C C . VAL A 1 110 ? 11.160 0.912 -16.702 1.00 88.69 110 VAL A C 1
ATOM 907 O O . VAL A 1 110 ? 12.245 1.206 -17.203 1.00 88.69 110 VAL A O 1
ATOM 910 N N . GLN A 1 111 ? 10.789 -0.361 -16.518 1.00 88.31 111 GLN A N 1
ATOM 911 C CA . GLN A 1 111 ? 11.613 -1.493 -16.962 1.00 88.31 111 GLN A CA 1
ATOM 912 C C . GLN A 1 111 ? 11.875 -1.459 -18.477 1.00 88.31 111 GLN A C 1
ATOM 914 O O . GLN A 1 111 ? 12.960 -1.822 -18.919 1.00 88.31 111 GLN A O 1
ATOM 919 N N . ASN A 1 112 ? 10.913 -0.976 -19.265 1.00 87.75 112 ASN A N 1
ATOM 920 C CA . ASN A 1 112 ? 11.035 -0.806 -20.715 1.00 87.75 112 ASN A CA 1
ATOM 921 C C . ASN A 1 112 ? 11.580 0.579 -21.121 1.00 87.75 112 ASN A C 1
ATOM 923 O O . ASN A 1 112 ? 11.444 0.976 -22.276 1.00 87.75 112 ASN A O 1
ATOM 927 N N . HIS A 1 113 ? 12.201 1.310 -20.190 1.00 86.50 113 HIS A N 1
ATOM 928 C CA . HIS A 1 113 ? 12.821 2.622 -20.405 1.00 86.50 113 HIS A CA 1
ATOM 929 C C . HIS A 1 113 ? 11.855 3.757 -20.794 1.00 86.50 113 HIS A C 1
ATOM 931 O O . HIS A 1 113 ? 12.288 4.773 -21.338 1.00 86.50 113 HIS A O 1
ATOM 937 N N . TYR A 1 114 ? 10.565 3.626 -20.471 1.00 86.81 114 TYR A N 1
ATOM 938 C CA . TYR A 1 114 ? 9.587 4.705 -20.611 1.00 86.81 114 TYR A CA 1
ATOM 939 C C . TYR A 1 114 ? 9.351 5.402 -19.270 1.00 86.81 114 TYR A C 1
ATOM 941 O O . TYR A 1 114 ? 8.927 4.771 -18.301 1.00 86.81 114 TYR A O 1
ATOM 949 N N . ASP A 1 115 ? 9.573 6.717 -19.225 1.00 82.25 115 ASP A N 1
ATOM 950 C CA . ASP A 1 115 ? 9.171 7.543 -18.086 1.00 82.25 115 ASP A CA 1
ATOM 951 C C . ASP A 1 115 ? 7.756 8.089 -18.304 1.00 82.25 115 ASP A C 1
ATOM 953 O O . ASP A 1 115 ? 7.477 8.811 -19.263 1.00 82.25 115 ASP A O 1
ATOM 957 N N . LEU A 1 116 ? 6.854 7.723 -17.399 1.00 84.81 116 LEU A N 1
ATOM 958 C CA . LEU A 1 116 ? 5.445 8.097 -17.432 1.00 84.81 116 LEU A CA 1
ATOM 959 C C . LEU A 1 116 ? 5.066 9.034 -16.278 1.00 84.81 116 LEU A C 1
ATOM 961 O O . LEU A 1 116 ? 3.890 9.118 -15.932 1.00 84.81 116 LEU A O 1
ATOM 965 N N . PHE A 1 117 ? 6.026 9.764 -15.701 1.00 85.62 117 PHE A N 1
ATOM 966 C CA . PHE A 1 117 ? 5.794 10.677 -14.575 1.00 85.62 117 PHE A CA 1
ATOM 967 C C . PHE A 1 117 ? 4.592 11.621 -14.768 1.00 85.62 117 PHE A C 1
ATOM 969 O O . PHE A 1 117 ? 3.778 11.784 -13.861 1.00 85.62 117 PHE A O 1
ATOM 976 N N . ASN A 1 118 ? 4.429 12.198 -15.964 1.00 84.38 118 ASN A N 1
ATOM 977 C CA . ASN A 1 118 ? 3.307 13.097 -16.258 1.00 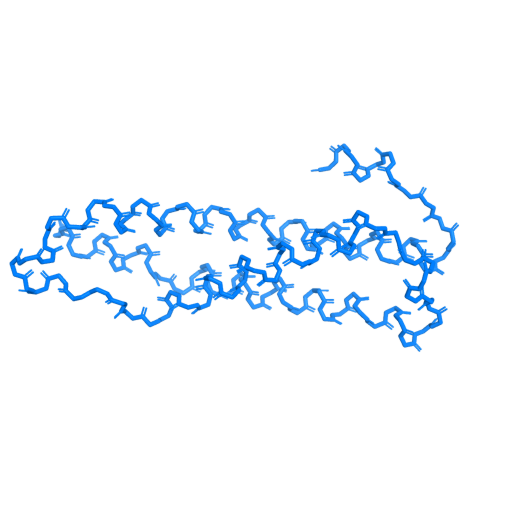84.38 118 ASN A CA 1
ATOM 978 C C . ASN A 1 118 ? 1.943 12.393 -16.207 1.00 84.38 118 ASN A C 1
ATOM 980 O O . ASN A 1 118 ? 0.964 13.004 -15.793 1.00 84.38 118 ASN A O 1
ATOM 984 N N . TYR A 1 119 ? 1.876 11.123 -16.609 1.00 83.44 119 TYR A N 1
ATOM 985 C CA . TYR A 1 119 ? 0.652 10.324 -16.515 1.00 83.44 119 TYR A CA 1
ATOM 986 C C . TYR A 1 119 ? 0.410 9.857 -15.082 1.00 83.44 119 TYR A C 1
ATOM 988 O O . TYR A 1 119 ? -0.726 9.871 -14.618 1.00 83.44 119 TYR A O 1
ATOM 996 N N . TRP A 1 120 ? 1.483 9.526 -14.362 1.00 86.19 120 TRP A N 1
ATOM 997 C CA . TRP A 1 120 ? 1.430 9.181 -12.947 1.00 86.19 120 TRP A CA 1
ATOM 998 C C . TRP A 1 120 ? 0.870 10.323 -12.089 1.00 86.19 120 TRP A C 1
ATOM 1000 O O . TRP A 1 120 ? 0.066 10.066 -11.206 1.00 86.19 120 TRP A O 1
ATOM 1010 N N . LEU A 1 121 ? 1.207 11.583 -12.394 1.00 80.81 121 LEU A N 1
ATOM 1011 C CA . LEU A 1 121 ? 0.637 12.761 -11.723 1.00 80.81 121 LEU A CA 1
ATOM 1012 C C . LEU A 1 121 ? -0.874 12.949 -11.948 1.00 80.81 121 LEU A C 1
ATOM 1014 O O . LEU A 1 121 ? -1.519 13.636 -11.157 1.00 80.81 121 LEU A O 1
ATOM 1018 N N . MET A 1 122 ? -1.419 12.423 -13.048 1.00 77.69 122 MET A N 1
ATOM 1019 C CA . MET A 1 122 ? -2.834 12.575 -13.411 1.00 77.69 122 MET A CA 1
ATOM 1020 C C . MET A 1 122 ? -3.726 11.449 -12.870 1.00 77.69 122 MET A C 1
ATOM 1022 O O . MET A 1 122 ? -4.949 11.595 -12.917 1.00 77.69 122 MET A O 1
ATOM 1026 N N . GLY A 1 123 ? -3.133 10.335 -12.428 1.00 65.25 123 GLY A N 1
ATOM 1027 C CA . GLY A 1 123 ? -3.832 9.169 -11.872 1.00 65.25 123 GLY A CA 1
ATOM 1028 C C . GLY A 1 123 ? -4.001 9.252 -10.364 1.00 65.25 123 GLY A C 1
ATOM 1029 O O . GLY A 1 123 ? -5.073 8.815 -9.892 1.00 65.25 123 GLY A O 1
#

Sequence (123 aa):
MTTKENIDTLRKPGAQALSLISLFLILFSCLTFFFGLDYERFPNYLKITTIIELIIIVISLLQWIRFIDFEKESAQKYKKIYARFLVVINVLTTITVVFALCNLYYFAAVQNHYDLFNYWLMG